Protein AF-A0AAU2R5C3-F1 (afdb_monomer_lite)

Structure (mmCIF, N/CA/C/O backbone):
data_AF-A0AAU2R5C3-F1
#
_entry.id   AF-A0AAU2R5C3-F1
#
loop_
_atom_site.group_PDB
_atom_site.id
_atom_site.type_symbol
_atom_site.label_atom_id
_atom_site.label_alt_id
_atom_site.label_comp_id
_atom_site.label_asym_id
_atom_site.label_entity_id
_atom_site.label_seq_id
_atom_site.pdbx_PDB_ins_code
_atom_site.Cartn_x
_atom_site.Cartn_y
_atom_site.Cartn_z
_atom_site.occupancy
_atom_site.B_iso_or_equiv
_atom_site.auth_seq_id
_atom_site.auth_comp_id
_atom_site.auth_asym_id
_atom_site.auth_atom_id
_atom_site.pdbx_PDB_model_num
ATOM 1 N N . MET A 1 1 ? 6.313 -7.912 -26.075 1.00 74.44 1 MET A N 1
ATOM 2 C CA . MET A 1 1 ? 6.539 -8.308 -24.667 1.00 74.44 1 MET A CA 1
ATOM 3 C C . MET A 1 1 ? 5.442 -7.689 -23.817 1.00 74.44 1 MET A C 1
ATOM 5 O O . MET A 1 1 ? 5.169 -6.514 -24.018 1.00 74.44 1 MET A O 1
ATOM 9 N N . SER A 1 2 ? 4.806 -8.455 -22.929 1.00 90.31 2 SER A N 1
ATOM 10 C CA . SER A 1 2 ? 3.715 -7.969 -22.065 1.00 90.31 2 SER A CA 1
ATOM 11 C C . SER A 1 2 ? 4.233 -7.543 -20.689 1.00 90.31 2 SER A C 1
ATOM 13 O O . SER A 1 2 ? 5.273 -8.023 -20.238 1.00 90.31 2 SER A O 1
ATOM 15 N N . SER A 1 3 ? 3.525 -6.631 -20.024 1.00 92.62 3 SER A N 1
ATOM 16 C CA . SER A 1 3 ? 3.850 -6.187 -18.661 1.00 92.62 3 SER A CA 1
ATOM 17 C C . SER A 1 3 ? 3.492 -7.276 -17.646 1.00 92.62 3 SER A C 1
ATOM 19 O O . SER A 1 3 ? 2.394 -7.824 -17.724 1.00 92.62 3 SER A O 1
ATOM 21 N N . ALA A 1 4 ? 4.399 -7.604 -16.716 1.00 94.06 4 ALA A N 1
ATOM 22 C CA . ALA A 1 4 ? 4.146 -8.598 -15.670 1.00 94.06 4 ALA A CA 1
ATOM 23 C C . ALA A 1 4 ? 4.931 -8.330 -14.373 1.00 94.06 4 ALA A C 1
ATOM 25 O O . ALA A 1 4 ? 6.127 -8.024 -14.399 1.00 94.06 4 ALA A O 1
ATOM 26 N N . PHE A 1 5 ? 4.266 -8.519 -13.232 1.00 94.25 5 PHE A N 1
ATOM 27 C CA . PHE A 1 5 ? 4.871 -8.561 -11.902 1.00 94.25 5 PHE A CA 1
ATOM 28 C C . PHE A 1 5 ? 4.113 -9.542 -10.998 1.00 94.25 5 PHE A C 1
ATOM 30 O O . PHE A 1 5 ? 2.961 -9.879 -11.262 1.00 94.25 5 PHE A O 1
ATOM 37 N N . VAL A 1 6 ? 4.768 -10.002 -9.934 1.00 96.44 6 VAL A N 1
ATOM 38 C CA . VAL A 1 6 ? 4.206 -10.909 -8.926 1.00 96.44 6 VAL A CA 1
ATOM 39 C C . VAL A 1 6 ? 4.214 -10.198 -7.580 1.00 96.44 6 VAL A C 1
ATOM 41 O O . VAL A 1 6 ? 5.231 -9.614 -7.199 1.00 96.44 6 VAL A O 1
ATOM 44 N N . ARG A 1 7 ? 3.094 -10.273 -6.854 1.00 96.38 7 ARG A N 1
ATOM 45 C CA . ARG A 1 7 ? 2.984 -9.823 -5.461 1.00 96.38 7 ARG A CA 1
ATOM 46 C C . ARG A 1 7 ? 2.660 -10.979 -4.528 1.00 96.38 7 ARG A C 1
ATOM 48 O O . ARG A 1 7 ? 1.971 -11.911 -4.934 1.00 96.38 7 ARG A O 1
ATOM 55 N N . ASN A 1 8 ? 3.121 -10.892 -3.284 1.00 96.62 8 ASN A N 1
ATOM 56 C CA . ASN A 1 8 ? 2.635 -11.762 -2.210 1.00 96.62 8 ASN A CA 1
ATOM 57 C C . ASN A 1 8 ? 1.335 -11.204 -1.583 1.00 96.62 8 ASN A C 1
ATOM 59 O O . ASN A 1 8 ? 0.865 -10.128 -1.959 1.00 96.62 8 ASN A O 1
ATOM 63 N N . GLY A 1 9 ? 0.759 -11.917 -0.610 1.00 94.38 9 GLY A N 1
ATOM 64 C CA . GLY A 1 9 ? -0.478 -11.503 0.065 1.00 94.38 9 GLY A CA 1
ATOM 65 C C . GLY A 1 9 ? -0.387 -10.161 0.803 1.00 94.38 9 GLY A C 1
ATOM 66 O O . GLY A 1 9 ? -1.347 -9.392 0.818 1.00 94.38 9 GLY A O 1
ATOM 67 N N . ARG A 1 10 ? 0.806 -9.810 1.297 1.00 97.25 10 ARG A N 1
ATOM 68 C CA . ARG A 1 10 ? 1.128 -8.520 1.938 1.00 97.25 10 ARG A CA 1
ATOM 69 C C . ARG A 1 10 ? 1.358 -7.379 0.942 1.00 97.25 10 ARG A C 1
ATOM 71 O O . ARG A 1 10 ? 1.637 -6.257 1.353 1.00 97.25 10 ARG A O 1
ATOM 78 N N . GLN A 1 11 ? 1.205 -7.654 -0.354 1.00 98.06 11 GLN A N 1
ATOM 79 C CA . GLN A 1 11 ? 1.384 -6.721 -1.466 1.00 98.06 11 GLN A CA 1
ATOM 80 C C . GLN A 1 11 ? 2.840 -6.316 -1.759 1.00 98.06 11 GLN A C 1
ATOM 82 O O . GLN A 1 11 ? 3.059 -5.340 -2.483 1.00 98.06 11 GLN A O 1
ATOM 87 N N . ASP A 1 12 ? 3.830 -7.078 -1.283 1.00 98.12 12 ASP A N 1
ATOM 88 C CA . ASP A 1 12 ? 5.231 -6.895 -1.682 1.00 98.12 12 ASP A CA 1
ATOM 89 C C . ASP A 1 12 ? 5.423 -7.375 -3.120 1.00 98.12 12 ASP A C 1
ATOM 91 O O . ASP A 1 12 ? 5.010 -8.487 -3.459 1.00 98.12 12 ASP A O 1
ATOM 95 N N . VAL A 1 13 ? 6.089 -6.585 -3.962 1.00 97.69 13 VAL A N 1
ATOM 96 C CA . VAL A 1 13 ? 6.476 -7.006 -5.313 1.00 97.69 13 VAL A CA 1
ATOM 97 C C . VAL A 1 13 ? 7.708 -7.907 -5.224 1.00 97.69 13 VAL A C 1
ATOM 99 O O . VAL A 1 13 ? 8.814 -7.446 -4.952 1.00 97.69 13 VAL A O 1
ATOM 102 N N . VAL A 1 14 ? 7.525 -9.206 -5.469 1.00 97.50 14 VAL A N 1
ATOM 103 C CA . VAL A 1 14 ? 8.585 -10.227 -5.340 1.00 97.50 14 VAL A CA 1
ATOM 104 C C . VAL A 1 14 ? 9.280 -10.549 -6.662 1.00 97.50 14 VAL A C 1
ATOM 106 O O . VAL A 1 14 ? 10.398 -11.055 -6.662 1.00 97.50 14 VAL A O 1
ATOM 109 N N . ALA A 1 15 ? 8.642 -10.241 -7.793 1.00 97.00 15 ALA A N 1
ATOM 110 C CA . ALA A 1 15 ? 9.228 -10.375 -9.125 1.00 97.00 15 ALA A CA 1
ATOM 111 C C . ALA A 1 15 ? 8.587 -9.378 -10.098 1.00 97.00 15 ALA A C 1
ATOM 113 O O . ALA A 1 15 ? 7.418 -9.025 -9.953 1.00 97.00 15 ALA A O 1
ATOM 114 N N . SER A 1 16 ? 9.335 -8.921 -11.102 1.00 96.81 16 SER A N 1
ATOM 115 C CA . SER A 1 16 ? 8.830 -8.029 -12.156 1.00 96.81 16 SER A CA 1
ATOM 116 C C . SER A 1 16 ? 9.704 -8.093 -13.402 1.00 96.81 16 SER A C 1
ATOM 118 O O . SER A 1 16 ? 10.897 -8.382 -13.307 1.00 96.81 16 SER A O 1
ATOM 120 N N . ASN A 1 17 ? 9.120 -7.797 -14.565 1.00 96.56 17 ASN A N 1
ATOM 121 C CA . ASN A 1 17 ? 9.887 -7.501 -15.772 1.00 96.56 17 ASN A CA 1
ATOM 122 C C . ASN A 1 17 ? 10.094 -5.987 -15.956 1.00 96.56 17 ASN A C 1
ATOM 124 O O . ASN A 1 17 ? 9.501 -5.163 -15.255 1.00 96.56 17 ASN A O 1
ATOM 128 N N . SER A 1 18 ? 10.956 -5.615 -16.904 1.00 96.69 18 SER A N 1
ATOM 129 C CA . SER A 1 18 ? 11.302 -4.212 -17.170 1.00 96.69 18 SER A CA 1
ATOM 130 C C . SER A 1 18 ? 10.088 -3.364 -17.553 1.00 96.69 18 SER A C 1
ATOM 132 O O . SER A 1 18 ? 9.986 -2.220 -17.120 1.00 96.69 18 SER A O 1
ATOM 134 N N . LEU A 1 19 ? 9.138 -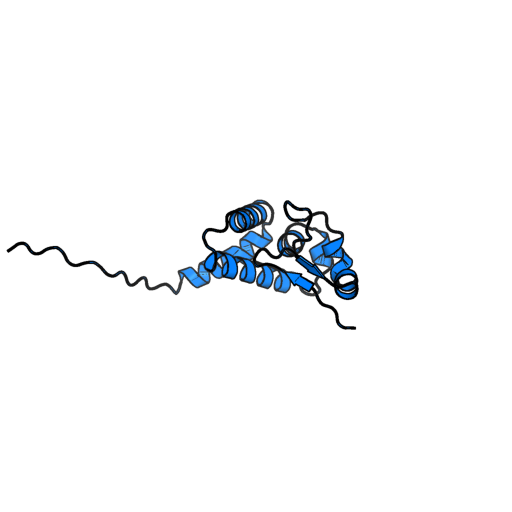3.927 -18.304 1.00 95.50 19 LEU A N 1
ATOM 135 C CA . LEU A 1 19 ? 7.929 -3.213 -18.707 1.00 95.50 19 LEU A CA 1
ATOM 136 C C . LEU A 1 19 ? 7.004 -2.924 -17.515 1.00 95.50 19 LEU A C 1
ATOM 138 O O . LEU A 1 19 ? 6.487 -1.815 -17.407 1.00 95.50 19 LEU A O 1
ATOM 142 N N . ALA A 1 20 ? 6.839 -3.867 -16.583 1.00 93.50 20 ALA A N 1
ATOM 143 C CA . ALA A 1 20 ? 6.089 -3.619 -15.354 1.00 93.50 20 ALA A CA 1
ATOM 144 C C . ALA A 1 20 ? 6.755 -2.560 -14.476 1.00 93.50 20 ALA A C 1
ATOM 146 O O . ALA A 1 20 ? 6.052 -1.724 -13.909 1.00 93.50 20 ALA A O 1
ATOM 147 N N . ARG A 1 21 ? 8.093 -2.565 -14.406 1.00 95.19 21 ARG A N 1
ATOM 148 C CA . ARG A 1 21 ? 8.865 -1.528 -13.710 1.00 95.19 21 ARG A CA 1
ATOM 149 C C . ARG A 1 21 ? 8.686 -0.151 -14.329 1.00 95.19 21 ARG A C 1
ATOM 151 O O . ARG A 1 21 ? 8.504 0.804 -13.589 1.00 95.19 21 ARG A O 1
ATOM 158 N N . ALA A 1 22 ? 8.697 -0.055 -15.656 1.00 93.81 22 ALA A N 1
ATOM 159 C CA . ALA A 1 22 ? 8.458 1.205 -16.353 1.00 93.81 22 ALA A CA 1
ATOM 160 C C . ALA A 1 22 ? 7.025 1.715 -16.126 1.00 93.81 22 ALA A C 1
ATOM 162 O O . ALA A 1 22 ? 6.831 2.886 -15.817 1.00 93.81 22 ALA A O 1
ATOM 163 N N . LEU A 1 23 ? 6.028 0.829 -16.219 1.00 91.69 23 LEU A N 1
ATOM 164 C CA . LEU A 1 23 ? 4.621 1.193 -16.041 1.00 91.69 23 LEU A CA 1
ATOM 165 C C . LEU A 1 23 ? 4.294 1.631 -14.605 1.00 91.69 23 LEU A C 1
ATOM 167 O O . LEU A 1 23 ? 3.480 2.525 -14.408 1.00 91.69 23 LEU A O 1
ATOM 171 N N . HIS A 1 24 ? 4.935 1.020 -13.608 1.00 92.81 24 HIS A N 1
ATOM 172 C CA . HIS A 1 24 ? 4.735 1.339 -12.191 1.00 92.81 24 HIS A CA 1
ATOM 173 C C . HIS A 1 24 ? 5.935 2.094 -11.609 1.00 92.81 24 HIS A C 1
ATOM 175 O O . HIS A 1 24 ? 6.247 1.933 -10.430 1.00 92.81 24 HIS A O 1
ATOM 181 N N . ALA A 1 25 ? 6.640 2.887 -12.423 1.00 95.25 25 ALA A N 1
ATOM 182 C CA . ALA A 1 25 ? 7.882 3.539 -12.011 1.00 95.25 25 ALA A CA 1
ATOM 183 C C . ALA A 1 25 ? 7.758 4.319 -10.685 1.00 95.25 25 ALA A C 1
ATOM 185 O O . ALA A 1 25 ? 8.638 4.138 -9.844 1.00 95.25 25 ALA A O 1
ATOM 186 N N . PRO A 1 26 ? 6.667 5.072 -10.417 1.00 96.38 26 PRO A N 1
ATOM 187 C CA . PRO A 1 26 ? 6.476 5.726 -9.121 1.00 96.38 26 PRO A CA 1
ATOM 188 C C . PRO A 1 26 ? 6.450 4.760 -7.926 1.00 96.38 26 PRO A C 1
ATOM 190 O O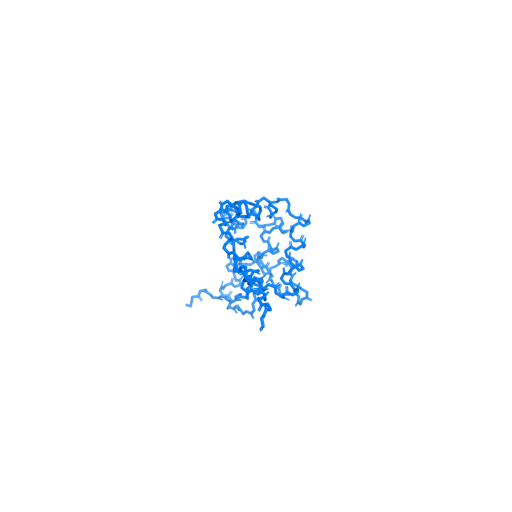 . PRO A 1 26 ? 7.126 5.005 -6.933 1.00 96.38 26 PRO A O 1
ATOM 193 N N . LEU A 1 27 ? 5.762 3.616 -8.038 1.00 96.06 27 LEU A N 1
ATOM 194 C CA . LEU A 1 27 ? 5.757 2.572 -7.002 1.00 96.06 27 LEU A CA 1
ATOM 195 C C . LEU A 1 27 ? 7.163 2.002 -6.762 1.00 96.06 27 LEU A C 1
ATOM 197 O O . LEU A 1 27 ? 7.544 1.755 -5.624 1.00 96.06 27 LEU A O 1
ATOM 201 N N . PHE A 1 28 ? 7.934 1.768 -7.827 1.00 96.50 28 PHE A N 1
ATOM 202 C CA . PHE A 1 28 ? 9.292 1.221 -7.713 1.00 96.50 28 PHE A CA 1
ATOM 203 C C . PHE A 1 28 ? 10.330 2.239 -7.222 1.00 96.50 28 PHE A C 1
ATOM 205 O O . PHE A 1 28 ? 11.394 1.817 -6.772 1.00 96.50 28 PHE A O 1
ATOM 212 N N . ALA A 1 29 ? 10.047 3.537 -7.344 1.00 96.38 29 ALA A N 1
ATOM 213 C CA . ALA A 1 29 ? 10.900 4.627 -6.874 1.00 96.38 29 ALA A CA 1
ATOM 214 C C . ALA A 1 29 ? 10.531 5.120 -5.464 1.00 96.38 29 ALA A C 1
ATOM 216 O O . ALA A 1 29 ? 11.310 5.848 -4.858 1.00 96.38 29 ALA A O 1
ATOM 217 N N . SER A 1 30 ? 9.355 4.743 -4.956 1.00 97.12 30 SER A N 1
ATOM 218 C CA . SER A 1 30 ? 8.880 5.130 -3.631 1.00 97.12 30 SER A CA 1
ATOM 219 C C . SER A 1 30 ? 9.767 4.578 -2.514 1.00 97.12 30 SER A C 1
ATOM 221 O O . SER A 1 30 ? 10.214 3.431 -2.555 1.00 97.12 30 SER A O 1
ATOM 223 N N . GLU A 1 31 ? 9.943 5.376 -1.462 1.00 97.12 31 GLU A N 1
ATOM 224 C CA . GLU A 1 31 ? 10.618 4.959 -0.228 1.00 97.12 31 GLU A CA 1
ATOM 225 C C . GLU A 1 31 ? 9.719 4.087 0.668 1.00 97.12 31 GLU A C 1
ATOM 227 O O . GLU A 1 31 ? 10.201 3.432 1.596 1.00 97.12 31 GLU A O 1
ATOM 232 N N . THR A 1 32 ? 8.415 4.021 0.374 1.00 97.19 32 THR A N 1
ATOM 233 C CA . THR A 1 32 ? 7.422 3.251 1.137 1.00 97.19 32 THR A CA 1
ATOM 234 C C . THR A 1 32 ? 7.509 1.747 0.825 1.00 97.19 32 THR A C 1
ATOM 236 O O . THR A 1 32 ? 6.685 1.134 0.143 1.00 97.19 32 THR A O 1
ATOM 239 N N . THR A 1 33 ? 8.574 1.129 1.326 1.00 97.69 33 THR A N 1
ATOM 240 C CA . THR A 1 33 ? 8.959 -0.263 1.056 1.00 97.69 33 THR A CA 1
ATOM 241 C C . THR A 1 33 ? 8.695 -1.187 2.248 1.00 97.69 33 THR A C 1
ATOM 243 O O . THR A 1 33 ? 8.329 -0.743 3.335 1.00 97.69 33 THR A O 1
ATOM 246 N N . ASP A 1 34 ? 8.811 -2.502 2.051 1.00 96.06 34 ASP A N 1
ATOM 247 C CA . ASP A 1 34 ? 8.843 -3.453 3.167 1.00 96.06 34 ASP A CA 1
ATOM 248 C C . ASP A 1 34 ? 10.168 -3.390 3.952 1.00 96.06 34 ASP A C 1
ATOM 250 O O . ASP A 1 34 ? 11.122 -2.708 3.576 1.00 96.06 34 ASP A O 1
ATOM 254 N N . LYS A 1 35 ? 10.262 -4.163 5.041 1.00 92.69 35 LYS A N 1
ATOM 255 C CA . LYS A 1 35 ? 11.477 -4.262 5.876 1.00 92.69 35 LYS A CA 1
ATOM 256 C C . LYS A 1 35 ? 12.718 -4.805 5.144 1.00 92.69 35 LYS A C 1
ATOM 258 O O . LYS A 1 35 ? 13.802 -4.830 5.718 1.00 92.69 35 LYS A O 1
ATOM 263 N N . HIS A 1 36 ? 12.560 -5.286 3.914 1.00 94.69 36 HIS A N 1
ATOM 264 C CA . HIS A 1 36 ? 13.619 -5.784 3.041 1.00 94.69 36 HIS A CA 1
ATOM 265 C C . HIS A 1 36 ? 13.818 -4.883 1.811 1.00 94.69 36 HIS A C 1
ATOM 267 O O . HIS A 1 36 ? 14.407 -5.325 0.822 1.00 94.69 36 HIS A O 1
ATOM 273 N N . SER A 1 37 ? 13.326 -3.640 1.863 1.00 96.00 37 SER A N 1
ATOM 274 C CA . SE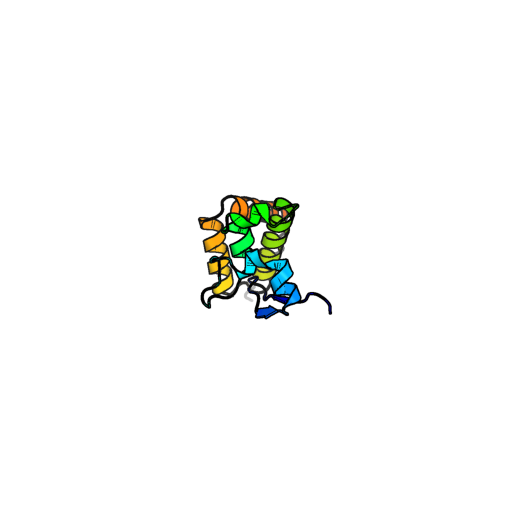R A 1 37 ? 13.412 -2.646 0.788 1.00 96.00 37 SER A CA 1
ATOM 275 C C . SER A 1 37 ? 12.739 -3.083 -0.519 1.00 96.00 37 SER A C 1
ATOM 277 O O . SER A 1 37 ? 13.116 -2.646 -1.608 1.00 96.00 37 SER A O 1
ATOM 279 N N . ARG A 1 38 ? 11.728 -3.954 -0.440 1.00 97.06 38 ARG A N 1
ATOM 280 C CA . ARG A 1 38 ? 10.898 -4.329 -1.589 1.00 97.06 38 ARG A CA 1
ATOM 281 C C . ARG A 1 38 ? 9.776 -3.308 -1.773 1.00 97.06 38 ARG A C 1
ATOM 283 O O . ARG A 1 38 ? 9.152 -2.923 -0.783 1.00 97.06 38 ARG A O 1
ATOM 290 N N . PRO A 1 39 ? 9.445 -2.917 -3.017 1.00 98.19 39 PRO A N 1
ATOM 291 C CA . PRO A 1 39 ? 8.258 -2.114 -3.282 1.00 98.19 39 PRO A CA 1
ATOM 292 C C . PRO A 1 39 ? 7.014 -2.802 -2.719 1.00 98.19 39 PRO A C 1
ATOM 294 O O . PRO A 1 39 ? 6.760 -3.971 -3.029 1.00 98.19 39 PRO A O 1
ATOM 297 N N . ASN A 1 40 ? 6.236 -2.087 -1.910 1.00 98.50 40 ASN A N 1
ATOM 298 C CA . ASN A 1 40 ? 5.000 -2.600 -1.333 1.00 98.50 40 ASN A CA 1
ATOM 299 C C . ASN A 1 40 ? 3.822 -1.759 -1.830 1.00 98.50 40 ASN A C 1
ATOM 301 O O . ASN A 1 40 ? 3.725 -0.567 -1.545 1.00 98.50 40 ASN A O 1
ATOM 305 N N . ALA A 1 41 ? 2.905 -2.381 -2.573 1.00 98.12 41 ALA A N 1
ATOM 306 C CA . ALA A 1 41 ? 1.814 -1.642 -3.205 1.00 98.12 41 ALA A CA 1
ATOM 307 C C . ALA A 1 41 ? 0.811 -1.066 -2.190 1.00 98.12 41 ALA A C 1
ATOM 309 O O . ALA A 1 41 ? 0.193 -0.041 -2.473 1.00 98.12 41 ALA A O 1
ATOM 310 N N . ALA A 1 42 ? 0.654 -1.683 -1.014 1.00 98.50 42 ALA A N 1
ATOM 311 C CA . ALA A 1 42 ? -0.233 -1.163 0.020 1.00 98.50 42 ALA A CA 1
ATOM 312 C C . ALA A 1 42 ? 0.353 0.074 0.706 1.00 98.50 42 ALA A C 1
ATOM 314 O O . ALA A 1 42 ? -0.339 1.083 0.824 1.00 98.50 42 ALA A O 1
ATOM 315 N N . ARG A 1 43 ? 1.635 0.032 1.087 1.00 98.75 43 ARG A N 1
ATOM 316 C CA . ARG A 1 43 ? 2.330 1.206 1.629 1.00 98.75 43 ARG A CA 1
ATOM 317 C C . ARG A 1 43 ? 2.359 2.346 0.624 1.00 98.75 43 ARG A C 1
ATOM 319 O O . ARG A 1 43 ? 1.989 3.454 0.988 1.00 98.75 43 ARG A O 1
ATOM 326 N N . TYR A 1 44 ? 2.659 2.058 -0.640 1.00 98.62 44 TYR A N 1
ATOM 327 C CA . TYR A 1 44 ? 2.600 3.071 -1.688 1.00 98.62 44 TYR A CA 1
ATOM 328 C C . TYR A 1 44 ? 1.219 3.719 -1.777 1.00 98.62 44 TYR A C 1
ATOM 330 O O . TYR A 1 44 ? 1.104 4.933 -1.691 1.00 98.62 44 TYR A O 1
ATOM 338 N N . THR A 1 45 ? 0.157 2.915 -1.862 1.00 98.56 45 THR A N 1
ATOM 339 C CA . THR A 1 45 ? -1.213 3.433 -2.010 1.00 98.56 45 THR A CA 1
ATOM 340 C C . THR A 1 45 ? -1.639 4.336 -0.849 1.00 98.56 45 THR A C 1
ATOM 342 O O . THR A 1 45 ? -2.354 5.304 -1.076 1.00 98.56 45 THR A O 1
ATOM 345 N N . PHE A 1 46 ? -1.227 4.033 0.386 1.00 98.62 46 PHE A N 1
ATOM 346 C CA . PHE A 1 46 ? -1.771 4.689 1.582 1.00 98.62 46 PHE A CA 1
ATOM 347 C C . PHE A 1 46 ? -0.820 5.643 2.307 1.00 98.62 46 PHE A C 1
ATOM 349 O O . PHE A 1 46 ? -1.302 6.436 3.117 1.00 98.62 46 PHE A O 1
ATOM 356 N N . LEU A 1 47 ? 0.491 5.544 2.072 1.00 98.56 47 LEU A N 1
ATOM 357 C CA . LEU A 1 47 ? 1.523 6.310 2.778 1.00 98.56 47 LEU A CA 1
ATOM 358 C C . LEU A 1 47 ? 2.356 7.192 1.841 1.00 98.56 47 LEU A C 1
ATOM 360 O O . LEU A 1 47 ? 2.908 8.188 2.302 1.00 98.56 47 LEU A O 1
ATOM 364 N N . ASP A 1 48 ? 2.454 6.858 0.550 1.00 98.25 48 ASP A N 1
ATOM 365 C CA . ASP A 1 48 ? 3.179 7.688 -0.412 1.00 98.25 48 ASP A CA 1
ATOM 366 C C . ASP A 1 48 ? 2.254 8.777 -0.988 1.00 98.25 48 ASP A C 1
ATOM 368 O O . ASP A 1 48 ? 1.214 8.453 -1.580 1.00 98.25 48 ASP A O 1
ATOM 372 N N . PRO A 1 49 ? 2.608 10.071 -0.861 1.00 95.38 49 PRO A N 1
ATOM 373 C CA . PRO A 1 49 ? 1.777 11.165 -1.363 1.00 95.38 49 PRO A CA 1
ATOM 374 C C . PRO A 1 49 ? 1.664 11.175 -2.896 1.00 95.38 49 PRO A C 1
ATOM 376 O O . PRO A 1 49 ? 0.685 11.684 -3.439 1.00 95.38 49 PRO A O 1
ATOM 379 N N . GLY A 1 50 ? 2.628 10.587 -3.610 1.00 94.75 50 GLY A N 1
ATOM 380 C CA . GLY A 1 50 ? 2.606 10.446 -5.063 1.00 94.75 50 GLY A CA 1
ATOM 381 C C . GLY A 1 50 ? 1.556 9.454 -5.568 1.00 94.75 50 GLY A C 1
ATOM 382 O O . GLY A 1 50 ? 1.207 9.489 -6.748 1.00 94.75 50 GLY A O 1
ATOM 383 N N . SER A 1 51 ? 0.999 8.600 -4.703 1.00 96.38 51 SER A N 1
ATOM 384 C CA . SER A 1 51 ? -0.005 7.607 -5.107 1.00 96.38 51 SER A CA 1
ATOM 385 C C . SER A 1 51 ? -1.291 8.229 -5.657 1.00 96.38 51 SER A C 1
ATOM 387 O O . SER A 1 51 ? -1.850 7.707 -6.624 1.00 96.38 51 SER A O 1
ATOM 389 N N . GLN A 1 52 ? -1.727 9.370 -5.113 1.00 93.62 52 GLN A N 1
ATOM 390 C CA . GLN A 1 52 ? -2.937 10.075 -5.560 1.00 93.62 52 GLN A CA 1
ATOM 391 C C . GLN A 1 52 ? -2.817 10.641 -6.978 1.00 93.62 52 GLN A C 1
ATOM 393 O O . GLN A 1 52 ? -3.826 10.860 -7.638 1.00 93.62 52 GLN A O 1
ATOM 398 N N . GLN A 1 53 ? -1.592 10.863 -7.460 1.00 93.31 53 GLN A N 1
ATOM 399 C CA . GLN A 1 53 ? -1.331 11.311 -8.831 1.00 93.31 53 GLN A CA 1
ATOM 400 C C . GLN A 1 53 ? -1.083 10.138 -9.786 1.00 93.31 53 GLN A C 1
ATOM 402 O O . GLN A 1 53 ? -1.161 10.301 -11.002 1.00 93.31 53 GLN A O 1
ATOM 407 N N . PHE A 1 54 ? -0.762 8.960 -9.247 1.00 93.62 54 PHE A N 1
ATOM 408 C CA . PHE A 1 54 ? -0.472 7.766 -10.032 1.00 93.62 54 PHE A CA 1
ATOM 409 C C . PHE A 1 54 ? -1.739 7.029 -10.470 1.00 93.62 54 PHE A C 1
ATOM 411 O O . PHE A 1 54 ? -1.825 6.564 -11.608 1.00 93.62 54 PHE A O 1
ATOM 418 N N . PHE A 1 55 ? -2.728 6.911 -9.583 1.00 90.75 55 PHE A N 1
ATOM 419 C CA . PHE A 1 55 ? -3.991 6.251 -9.899 1.00 90.75 55 PHE A CA 1
ATOM 420 C C . PHE A 1 55 ? -5.002 7.242 -10.477 1.00 90.75 55 PHE A C 1
ATOM 422 O O . PHE A 1 55 ? -5.274 8.274 -9.876 1.00 90.75 55 PHE A O 1
ATOM 429 N N . VAL A 1 56 ? -5.613 6.890 -11.614 1.00 93.44 56 VAL A N 1
ATOM 430 C CA . VAL A 1 56 ? -6.724 7.666 -12.202 1.00 93.44 56 VAL A CA 1
ATOM 431 C C . VAL A 1 56 ? -7.925 7.709 -11.254 1.00 93.44 56 VAL A C 1
ATOM 433 O O . VAL A 1 56 ? -8.542 8.755 -11.087 1.00 93.44 56 VAL A O 1
ATOM 436 N N . ASP A 1 57 ? -8.233 6.573 -10.626 1.00 96.12 57 ASP A N 1
ATOM 437 C CA . ASP A 1 57 ? -9.228 6.451 -9.562 1.00 96.12 57 ASP A CA 1
ATOM 438 C C . ASP A 1 57 ? -8.535 5.887 -8.318 1.00 96.12 57 ASP A C 1
ATOM 440 O O . ASP A 1 57 ? -8.385 4.671 -8.138 1.00 96.12 57 ASP A O 1
ATOM 444 N N . TRP A 1 58 ? -8.019 6.801 -7.498 1.00 96.75 58 TRP A N 1
ATOM 445 C CA . TRP A 1 58 ? -7.292 6.448 -6.286 1.00 96.75 58 TRP A CA 1
ATOM 446 C C . TRP A 1 58 ? -8.200 5.789 -5.243 1.00 96.75 58 TRP A C 1
ATOM 448 O O . TRP A 1 58 ? -7.789 4.816 -4.612 1.00 96.75 58 TRP A O 1
ATOM 458 N N . ASP A 1 59 ? -9.445 6.248 -5.103 1.00 95.88 59 ASP A N 1
ATOM 459 C CA . ASP A 1 59 ? -10.389 5.691 -4.131 1.00 95.88 59 ASP A CA 1
ATOM 460 C C . ASP A 1 59 ? -10.730 4.230 -4.453 1.00 95.88 59 ASP A C 1
ATOM 462 O O . ASP A 1 59 ? -10.752 3.383 -3.550 1.00 95.88 59 ASP A O 1
ATOM 466 N N . ALA A 1 60 ? -10.924 3.893 -5.734 1.00 94.56 60 ALA A N 1
ATOM 467 C CA . ALA A 1 60 ? -11.116 2.511 -6.162 1.00 94.56 60 ALA A CA 1
ATOM 468 C C . ALA A 1 60 ? -9.873 1.648 -5.891 1.00 94.56 60 ALA A C 1
ATOM 470 O O . ALA A 1 60 ? -9.991 0.541 -5.352 1.00 94.56 60 ALA A O 1
ATOM 471 N N . ALA A 1 61 ? -8.674 2.150 -6.207 1.00 95.50 61 ALA A N 1
ATOM 472 C CA . ALA A 1 61 ? -7.419 1.440 -5.952 1.00 95.50 61 ALA A CA 1
ATOM 473 C C . ALA A 1 61 ? -7.187 1.190 -4.449 1.00 95.50 61 ALA A C 1
ATOM 475 O O . ALA A 1 61 ? -6.830 0.075 -4.044 1.00 95.50 61 ALA A O 1
ATOM 476 N N . ALA A 1 62 ? -7.449 2.195 -3.613 1.00 96.88 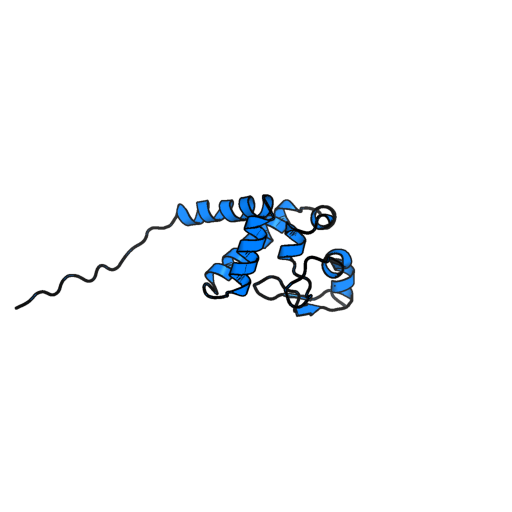62 ALA A N 1
ATOM 477 C CA . ALA A 1 62 ? -7.384 2.104 -2.160 1.00 96.88 62 ALA A CA 1
ATOM 478 C C . ALA A 1 62 ? -8.384 1.071 -1.620 1.00 96.88 62 ALA A C 1
ATOM 480 O O . ALA A 1 62 ? -8.013 0.195 -0.832 1.00 96.88 62 ALA A O 1
ATOM 481 N N . SER A 1 63 ? -9.635 1.108 -2.086 1.00 96.19 63 SER A N 1
ATOM 482 C CA . SER A 1 63 ? -10.671 0.164 -1.657 1.00 96.19 63 SER A CA 1
ATOM 483 C C . SER A 1 63 ? -10.305 -1.290 -1.985 1.00 96.19 63 SER A C 1
ATOM 485 O O . SER A 1 63 ? -10.350 -2.160 -1.109 1.00 96.19 63 SER A O 1
ATOM 487 N N . VAL A 1 64 ? -9.839 -1.551 -3.214 1.00 95.94 64 VAL A N 1
ATOM 488 C CA . VAL A 1 64 ? -9.370 -2.881 -3.641 1.00 95.94 64 VAL A CA 1
ATOM 489 C C . VAL A 1 64 ? -8.183 -3.344 -2.797 1.00 95.94 64 VAL A C 1
ATOM 491 O O . VAL A 1 64 ? -8.153 -4.487 -2.342 1.00 95.94 64 VAL A O 1
ATOM 494 N N . THR A 1 65 ? -7.220 -2.461 -2.536 1.00 97.62 65 THR A N 1
ATOM 495 C CA . THR A 1 65 ? -6.033 -2.792 -1.738 1.00 97.62 65 THR A CA 1
ATOM 496 C C . THR A 1 65 ? -6.406 -3.177 -0.303 1.00 97.62 65 THR A C 1
ATOM 498 O O . THR A 1 65 ? -5.937 -4.199 0.203 1.00 97.62 65 THR A O 1
ATOM 501 N N . ALA A 1 66 ? -7.307 -2.427 0.340 1.00 97.50 66 ALA A N 1
ATOM 502 C CA . ALA A 1 66 ? -7.809 -2.766 1.671 1.00 97.50 66 ALA A CA 1
ATOM 503 C C . ALA A 1 66 ? -8.594 -4.093 1.677 1.00 97.50 66 ALA A C 1
ATOM 505 O O . ALA A 1 66 ? -8.488 -4.876 2.625 1.00 97.50 66 ALA A O 1
ATOM 506 N N . ALA A 1 67 ? -9.364 -4.381 0.622 1.00 95.38 67 ALA A N 1
ATOM 507 C CA . ALA A 1 67 ? -10.066 -5.653 0.467 1.00 95.38 67 ALA A CA 1
ATOM 508 C C . ALA A 1 67 ? -9.105 -6.847 0.352 1.00 95.38 67 ALA A C 1
ATOM 510 O O . ALA A 1 67 ? -9.310 -7.850 1.038 1.00 95.38 67 ALA A O 1
ATOM 511 N N . LEU A 1 68 ? -8.035 -6.722 -0.442 1.00 96.44 68 LEU A N 1
ATOM 512 C CA . LEU A 1 68 ? -7.006 -7.757 -0.588 1.00 96.44 68 LEU A CA 1
ATOM 513 C C . LEU A 1 68 ? -6.302 -8.055 0.741 1.00 96.44 68 LEU A C 1
ATOM 515 O O . LEU A 1 68 ? -6.183 -9.221 1.113 1.00 96.44 68 LEU A O 1
ATOM 519 N N . LEU A 1 69 ? -5.901 -7.022 1.490 1.00 97.31 69 LEU A N 1
ATOM 520 C CA . LEU A 1 69 ? -5.268 -7.209 2.802 1.00 97.31 69 LEU A CA 1
ATOM 521 C C . LEU A 1 69 ? -6.203 -7.882 3.811 1.00 97.31 69 LEU A C 1
ATOM 523 O O . LEU A 1 69 ? -5.761 -8.705 4.608 1.00 97.31 69 LEU A O 1
ATOM 527 N N . ARG A 1 70 ? -7.503 -7.577 3.770 1.00 95.06 70 ARG A N 1
ATOM 528 C CA . ARG A 1 70 ? -8.486 -8.231 4.642 1.00 95.06 70 ARG A CA 1
ATOM 529 C C . ARG A 1 70 ? -8.689 -9.695 4.283 1.00 95.06 70 ARG A C 1
ATOM 531 O O . ARG A 1 70 ? -8.738 -10.533 5.179 1.00 95.06 70 ARG A O 1
ATOM 538 N N . ALA A 1 71 ? -8.810 -9.998 2.991 1.00 94.31 71 ALA A N 1
ATOM 539 C CA . ALA A 1 71 ? -8.907 -11.374 2.522 1.00 94.31 71 ALA A CA 1
ATOM 540 C C . ALA A 1 71 ? -7.682 -12.181 2.974 1.00 94.31 71 ALA A C 1
ATOM 542 O O . ALA A 1 71 ? -7.827 -13.276 3.514 1.00 94.31 71 ALA A O 1
ATOM 543 N N . GLU A 1 72 ? -6.491 -11.595 2.845 1.00 97.19 72 GLU A N 1
ATOM 544 C CA . GLU A 1 72 ? -5.253 -12.214 3.304 1.00 97.19 72 GLU A CA 1
ATOM 545 C C . GLU A 1 72 ? -5.217 -12.389 4.828 1.00 97.19 72 GLU A C 1
ATOM 547 O O . GLU A 1 72 ? -4.852 -13.459 5.303 1.00 97.19 72 GLU A O 1
ATOM 552 N N . ALA A 1 73 ? -5.668 -11.403 5.608 1.00 95.25 73 ALA A N 1
ATOM 553 C CA . ALA A 1 73 ? -5.726 -11.510 7.068 1.00 95.25 73 ALA A CA 1
ATOM 554 C C . ALA A 1 73 ? -6.707 -12.593 7.545 1.00 95.25 73 ALA A C 1
ATOM 556 O O . ALA A 1 73 ? -6.488 -13.212 8.584 1.00 95.25 73 ALA A O 1
ATOM 557 N N . GLY A 1 74 ? -7.779 -12.839 6.786 1.00 92.75 74 GLY A N 1
ATOM 558 C CA . GLY A 1 74 ? -8.679 -13.967 7.023 1.00 92.75 74 GLY A CA 1
ATOM 559 C C . GLY A 1 74 ? -8.052 -15.316 6.660 1.00 92.75 74 GLY A C 1
ATOM 560 O O . GLY A 1 74 ? -8.297 -16.305 7.349 1.00 92.75 74 GLY A O 1
ATOM 561 N N . ARG A 1 75 ? -7.240 -15.355 5.597 1.00 94.62 75 ARG A N 1
ATOM 562 C CA . ARG A 1 75 ? -6.564 -16.562 5.100 1.00 94.62 75 ARG A CA 1
ATOM 563 C C . ARG A 1 75 ? -5.389 -16.983 5.985 1.00 94.62 75 ARG A C 1
ATOM 565 O O . ARG A 1 75 ? -5.243 -18.166 6.269 1.00 94.62 75 ARG A O 1
ATOM 572 N N . GLU A 1 76 ? -4.584 -16.021 6.427 1.00 93.81 76 GLU A N 1
ATOM 573 C CA . GLU A 1 76 ? -3.363 -16.210 7.218 1.00 93.81 76 GLU A CA 1
ATOM 574 C C . GLU A 1 76 ? -3.440 -15.416 8.534 1.00 93.81 76 GLU A C 1
ATOM 576 O O . GLU A 1 76 ? -2.672 -14.476 8.763 1.00 93.81 76 GLU A O 1
ATOM 581 N N . PRO A 1 77 ? -4.358 -15.774 9.452 1.00 90.81 77 PRO A N 1
ATOM 582 C CA . PRO A 1 77 ? -4.626 -14.975 10.645 1.00 90.81 77 PRO A CA 1
ATOM 583 C C . PRO A 1 77 ? -3.423 -14.862 11.578 1.00 90.81 77 PRO A C 1
ATOM 585 O O . PRO A 1 77 ? -3.416 -13.965 12.420 1.00 90.81 77 PRO A O 1
ATOM 588 N N . HIS A 1 78 ? -2.425 -15.746 11.453 1.00 93.88 78 HIS A N 1
ATOM 589 C CA . HIS A 1 78 ? -1.210 -15.797 12.269 1.00 93.88 78 HIS A CA 1
ATOM 590 C C . 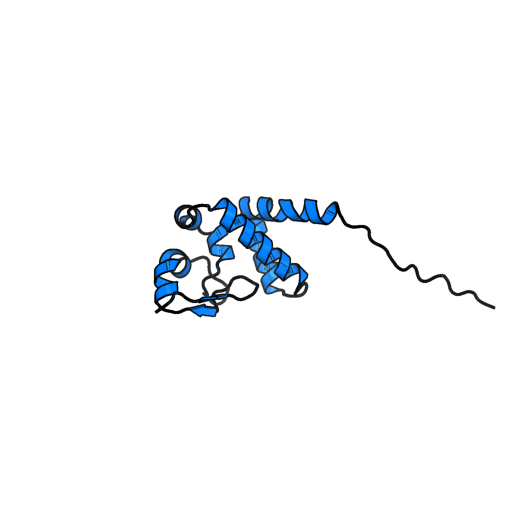HIS A 1 78 ? 0.025 -15.131 11.648 1.00 93.88 78 HIS A C 1
ATOM 592 O O . HIS A 1 78 ? 1.059 -15.078 12.317 1.00 93.88 78 HIS A O 1
ATOM 598 N N . ASP A 1 79 ? -0.075 -14.564 10.441 1.00 97.00 79 ASP A N 1
ATOM 599 C CA . ASP A 1 79 ? 1.034 -13.836 9.818 1.00 97.00 79 ASP A CA 1
ATOM 600 C C . ASP A 1 79 ? 1.340 -12.545 10.598 1.00 97.00 79 ASP A C 1
ATOM 602 O O . ASP A 1 79 ? 0.557 -11.590 10.629 1.00 97.00 79 ASP A O 1
ATOM 606 N N . ARG A 1 80 ? 2.500 -12.523 11.267 1.00 97.06 80 ARG A N 1
ATOM 607 C CA . ARG A 1 80 ? 2.947 -11.379 12.069 1.00 97.06 80 ARG A CA 1
ATOM 608 C C . ARG A 1 80 ? 3.230 -10.153 11.207 1.00 97.06 80 ARG A C 1
ATOM 610 O O . ARG A 1 80 ? 2.822 -9.059 11.582 1.00 97.06 80 ARG A O 1
ATOM 617 N N . ASP A 1 81 ? 3.879 -10.335 10.064 1.00 96.88 81 ASP A N 1
ATOM 618 C CA . ASP A 1 81 ? 4.283 -9.220 9.214 1.00 96.88 81 ASP A CA 1
ATOM 619 C C . ASP A 1 81 ? 3.063 -8.558 8.556 1.00 96.88 81 ASP A C 1
ATOM 621 O O . ASP A 1 81 ? 3.037 -7.344 8.359 1.00 96.88 81 ASP A O 1
ATOM 625 N N . LEU A 1 82 ? 2.028 -9.341 8.235 1.00 97.50 82 LEU A N 1
ATOM 626 C CA . LEU A 1 82 ? 0.758 -8.805 7.749 1.00 97.50 82 LEU A CA 1
ATOM 627 C C . LEU A 1 82 ? 0.047 -7.964 8.817 1.00 97.50 82 LEU A C 1
ATOM 629 O O . LEU A 1 82 ? -0.456 -6.883 8.518 1.00 97.50 82 LEU A O 1
ATOM 633 N N . ARG A 1 83 ? 0.010 -8.439 10.067 1.00 97.12 83 ARG A N 1
ATOM 634 C CA . ARG A 1 83 ? -0.583 -7.683 11.184 1.00 97.12 83 ARG A CA 1
ATOM 635 C C . ARG A 1 83 ? 0.183 -6.391 11.457 1.00 97.12 83 ARG A C 1
ATOM 637 O O . ARG A 1 83 ? -0.447 -5.367 11.698 1.00 97.12 83 ARG A O 1
ATOM 644 N N . GLU A 1 84 ? 1.515 -6.437 11.400 1.00 97.81 84 GLU A N 1
ATOM 645 C CA . GLU A 1 84 ? 2.376 -5.254 11.515 1.00 97.81 84 GLU A CA 1
ATOM 646 C C . GLU A 1 84 ? 2.059 -4.241 10.404 1.00 97.81 84 GLU A C 1
ATOM 648 O O . GLU A 1 84 ? 1.811 -3.077 10.710 1.00 97.81 84 GLU A O 1
ATOM 653 N N . LEU A 1 85 ? 1.950 -4.687 9.145 1.00 98.50 85 LEU A N 1
ATOM 654 C CA . LEU A 1 85 ? 1.542 -3.837 8.020 1.00 98.50 85 LEU A CA 1
ATOM 655 C C . LEU A 1 85 ? 0.154 -3.214 8.240 1.00 98.50 85 LEU A C 1
ATOM 657 O O . LEU A 1 85 ? -0.017 -2.011 8.077 1.00 98.50 85 LEU A O 1
ATOM 661 N N . ILE A 1 86 ? -0.850 -4.001 8.634 1.00 97.94 86 ILE A N 1
ATOM 662 C CA . ILE A 1 86 ? -2.203 -3.479 8.895 1.00 97.94 86 ILE A CA 1
ATOM 663 C C . ILE A 1 86 ? -2.179 -2.464 10.044 1.00 97.94 86 ILE A C 1
ATOM 665 O O . ILE A 1 86 ? -2.865 -1.444 9.966 1.00 97.94 86 ILE A O 1
ATOM 669 N N . GLY A 1 87 ? -1.396 -2.714 11.096 1.00 97.94 87 GLY A N 1
ATOM 670 C CA . GLY A 1 87 ? -1.236 -1.799 12.227 1.00 97.94 87 GLY A CA 1
ATOM 671 C C . GLY A 1 87 ? -0.565 -0.483 11.828 1.00 97.94 87 GLY A C 1
ATOM 672 O O . GLY A 1 87 ? -1.052 0.588 12.192 1.00 97.94 87 GLY A O 1
ATOM 673 N N . GLU A 1 88 ? 0.498 -0.555 11.029 1.00 98.56 88 GLU A N 1
ATOM 674 C CA . GLU A 1 88 ? 1.181 0.600 10.439 1.00 98.56 88 GLU A CA 1
ATOM 675 C C . GLU A 1 88 ? 0.207 1.443 9.607 1.00 98.56 88 GLU A C 1
ATOM 677 O O . GLU A 1 88 ? -0.001 2.620 9.903 1.00 98.56 88 GLU A O 1
ATOM 682 N N . LEU A 1 89 ? -0.462 0.829 8.626 1.00 98.62 89 LEU A N 1
ATOM 683 C CA . LEU A 1 89 ? -1.414 1.518 7.753 1.00 98.62 89 LEU A CA 1
ATOM 684 C C . LEU A 1 89 ? -2.586 2.111 8.545 1.00 98.62 89 LEU A C 1
ATOM 686 O O . LEU A 1 89 ? -2.995 3.244 8.299 1.00 98.62 89 LEU A O 1
ATOM 690 N N . SER A 1 90 ? -3.094 1.385 9.543 1.00 98.19 90 SER A N 1
ATOM 691 C CA . SER A 1 90 ? -4.159 1.872 10.430 1.00 98.19 90 SER A CA 1
ATOM 692 C C . SER A 1 90 ? -3.719 3.073 11.258 1.00 98.19 90 SER A C 1
ATOM 694 O O . SER A 1 90 ? -4.523 3.968 11.513 1.00 98.19 90 SER A O 1
ATOM 696 N N . THR A 1 91 ? -2.457 3.118 11.677 1.00 98.31 91 THR A N 1
ATOM 697 C CA . THR A 1 91 ? -1.918 4.226 12.473 1.00 98.31 91 THR A CA 1
ATOM 698 C C . THR A 1 91 ? -1.702 5.455 11.597 1.00 98.31 91 THR A C 1
ATOM 700 O O . THR A 1 91 ? -2.167 6.546 11.928 1.00 98.31 91 THR A O 1
ATOM 703 N N . LEU A 1 92 ? -1.051 5.267 10.451 1.00 98.31 92 LEU A N 1
ATOM 704 C CA . LEU A 1 92 ? -0.523 6.360 9.642 1.00 98.31 92 LEU A CA 1
ATOM 705 C C . LEU A 1 92 ? -1.507 6.895 8.594 1.00 98.31 92 LEU A C 1
ATOM 707 O O . LEU A 1 92 ? -1.396 8.056 8.214 1.00 98.31 92 LEU A O 1
ATOM 711 N N . SER A 1 93 ? -2.496 6.106 8.159 1.00 98.44 93 SER A N 1
ATOM 712 C CA . SER A 1 93 ? -3.412 6.498 7.081 1.00 98.44 93 SER A CA 1
ATOM 713 C C . SER A 1 93 ? -4.875 6.561 7.547 1.00 98.44 93 SER A C 1
ATOM 715 O O . SER A 1 93 ? -5.526 5.528 7.755 1.00 98.44 93 SER A O 1
ATOM 717 N N . PRO A 1 94 ? -5.454 7.771 7.685 1.00 97.50 94 PRO A N 1
ATOM 718 C CA . PRO A 1 94 ? -6.889 7.939 7.905 1.00 97.50 94 PRO A CA 1
ATOM 719 C C . PRO A 1 94 ? -7.737 7.299 6.805 1.00 97.50 94 PRO A C 1
ATOM 721 O O . PRO A 1 94 ? -8.826 6.799 7.086 1.00 97.50 94 PRO A O 1
ATOM 724 N N . ASP A 1 95 ? -7.248 7.303 5.569 1.00 97.62 95 ASP A N 1
ATOM 725 C CA . ASP A 1 95 ? -7.955 6.744 4.420 1.00 97.62 95 ASP A CA 1
ATOM 726 C C . ASP A 1 95 ? -7.989 5.218 4.483 1.00 97.62 95 ASP A C 1
ATOM 728 O O . ASP A 1 95 ? -9.056 4.624 4.308 1.00 97.62 95 ASP A O 1
ATOM 732 N N . PHE A 1 96 ? -6.869 4.584 4.856 1.00 98.06 96 PHE A N 1
ATOM 733 C CA . PHE A 1 96 ? -6.846 3.150 5.131 1.00 98.06 96 PHE A CA 1
ATOM 734 C C . PHE A 1 96 ? -7.846 2.780 6.222 1.00 98.06 96 PHE A C 1
ATOM 736 O O . PHE A 1 96 ? -8.637 1.863 6.023 1.00 98.06 96 PHE A O 1
ATOM 743 N N . ARG A 1 97 ? -7.888 3.516 7.345 1.00 96.50 97 ARG A N 1
ATOM 744 C CA . ARG A 1 97 ? -8.868 3.253 8.417 1.00 96.50 97 ARG A CA 1
ATOM 745 C C . ARG A 1 97 ? -10.309 3.286 7.910 1.00 96.50 97 ARG A C 1
ATOM 747 O O . ARG A 1 97 ? -11.097 2.420 8.286 1.00 96.50 97 ARG A O 1
ATOM 754 N N . ARG A 1 98 ? -10.660 4.250 7.049 1.00 95.06 98 ARG A N 1
ATOM 755 C CA . ARG A 1 98 ? -12.011 4.339 6.466 1.00 95.06 98 ARG A CA 1
ATOM 756 C C . ARG A 1 98 ? -12.321 3.136 5.574 1.00 95.06 98 ARG A C 1
ATOM 758 O O . ARG A 1 98 ? -13.349 2.489 5.770 1.00 95.06 98 ARG A O 1
ATOM 765 N N . GLN A 1 99 ? -11.421 2.798 4.650 1.00 94.75 99 GLN A N 1
ATOM 766 C CA . GLN A 1 99 ? -11.587 1.652 3.744 1.00 94.75 99 GLN A CA 1
ATOM 767 C C . GLN A 1 99 ? -11.572 0.308 4.499 1.00 94.75 99 GLN A C 1
ATOM 769 O O . GLN A 1 99 ? -12.274 -0.644 4.143 1.00 94.75 99 GLN A O 1
ATOM 774 N N . TRP A 1 100 ? -10.807 0.230 5.589 1.00 94.00 100 TRP A N 1
ATOM 775 C CA . TRP A 1 100 ? -10.748 -0.932 6.465 1.00 94.00 100 TRP A CA 1
ATOM 776 C C . TRP A 1 100 ? -12.060 -1.125 7.250 1.00 94.00 100 TRP A C 1
ATOM 778 O O . TRP A 1 100 ? -12.633 -2.216 7.258 1.00 94.00 100 TRP A O 1
ATOM 788 N N . ALA A 1 101 ? -12.607 -0.061 7.840 1.00 87.94 101 ALA A N 1
ATOM 789 C CA . ALA A 1 101 ? -13.837 -0.136 8.630 1.00 87.94 101 ALA A CA 1
ATOM 790 C C . ALA A 1 101 ? -15.098 -0.405 7.786 1.00 87.94 101 ALA A C 1
ATOM 792 O O . ALA A 1 101 ? -16.002 -1.111 8.238 1.00 87.94 101 ALA A O 1
ATOM 793 N N . ALA A 1 102 ? -15.161 0.109 6.551 1.00 80.00 102 ALA A N 1
ATOM 794 C CA . ALA A 1 102 ? -16.344 0.010 5.689 1.00 80.00 102 ALA A CA 1
ATOM 795 C C . ALA A 1 102 ? -16.818 -1.437 5.427 1.00 80.00 102 ALA A C 1
ATOM 797 O O . ALA A 1 102 ? -18.009 -1.675 5.214 1.00 80.00 102 ALA A O 1
ATOM 798 N N . HIS A 1 103 ? -15.910 -2.418 5.472 1.00 63.59 103 HIS A N 1
ATOM 799 C CA . HIS A 1 103 ? -16.245 -3.835 5.302 1.00 63.59 103 HIS A CA 1
ATOM 800 C C . HIS A 1 103 ? -16.311 -4.633 6.607 1.00 63.59 103 HIS A C 1
ATOM 802 O O . HIS A 1 103 ? -17.058 -5.607 6.645 1.00 63.59 103 HIS A O 1
ATOM 808 N N . ASP A 1 104 ? -15.635 -4.215 7.681 1.00 57.31 104 ASP A N 1
ATOM 809 C CA . ASP A 1 104 ? -15.823 -4.831 9.005 1.00 57.31 104 ASP A CA 1
ATOM 810 C C . ASP A 1 104 ? -17.260 -4.626 9.499 1.00 57.31 104 ASP A C 1
ATOM 812 O O . ASP A 1 104 ? -17.847 -5.524 10.099 1.00 57.31 104 ASP A O 1
ATOM 816 N N . VAL A 1 105 ? -17.858 -3.474 9.178 1.00 52.53 105 VAL A N 1
ATOM 817 C CA . VAL A 1 105 ? -19.279 -3.199 9.420 1.00 52.53 105 VAL A CA 1
ATOM 818 C C . VAL A 1 105 ? -20.159 -4.165 8.616 1.00 52.53 105 VAL A C 1
ATOM 820 O O . VAL A 1 105 ? -21.011 -4.827 9.200 1.00 52.53 105 VAL A O 1
ATOM 823 N N . ARG A 1 106 ? -19.905 -4.349 7.310 1.00 51.03 106 ARG A N 1
ATOM 824 C CA . ARG A 1 106 ? -20.658 -5.306 6.469 1.00 51.03 106 ARG A CA 1
ATOM 825 C C . ARG A 1 106 ? -20.525 -6.759 6.953 1.00 51.03 106 ARG A C 1
ATOM 827 O O . ARG A 1 106 ? -21.530 -7.444 7.061 1.00 51.03 106 ARG A O 1
ATOM 834 N N . ILE A 1 107 ? -19.326 -7.214 7.331 1.00 51.06 107 ILE A N 1
ATOM 835 C CA . ILE A 1 107 ? -19.105 -8.576 7.858 1.00 51.06 107 ILE A CA 1
ATOM 836 C C . ILE A 1 107 ? -19.763 -8.761 9.237 1.00 51.06 107 ILE A C 1
ATOM 838 O O . ILE A 1 107 ? -20.283 -9.835 9.538 1.00 51.06 107 ILE A O 1
ATOM 842 N N . ARG A 1 108 ? -19.771 -7.727 10.091 1.00 48.84 108 ARG A N 1
ATOM 843 C CA . ARG A 1 108 ? -20.411 -7.785 11.416 1.00 48.84 108 ARG A CA 1
ATOM 844 C C . ARG A 1 108 ? -21.940 -7.777 11.367 1.00 48.84 108 ARG A C 1
ATOM 846 O O . ARG A 1 108 ? -22.543 -8.226 12.339 1.00 48.84 108 ARG A O 1
ATOM 853 N N . HIS A 1 109 ? -22.558 -7.315 10.281 1.00 45.50 109 HIS A N 1
ATOM 854 C CA . HIS A 1 109 ? -24.017 -7.316 10.142 1.00 45.50 109 HIS A CA 1
ATOM 855 C C . HIS A 1 109 ? -24.609 -8.666 9.694 1.00 45.50 109 HIS A C 1
ATOM 857 O O . HIS A 1 109 ? -25.770 -8.921 10.005 1.00 45.50 109 HIS A O 1
ATOM 863 N N . ASP A 1 110 ? -23.815 -9.575 9.111 1.00 48.16 110 ASP A N 1
ATOM 864 C CA . ASP A 1 110 ? -24.324 -10.834 8.526 1.00 48.16 110 ASP A CA 1
ATOM 865 C C . ASP A 1 110 ? -23.964 -12.111 9.328 1.00 48.16 110 ASP A C 1
ATOM 867 O O . ASP A 1 110 ? -24.191 -13.241 8.888 1.00 48.16 110 ASP A O 1
ATOM 871 N N . GLY A 1 111 ? -23.393 -11.977 10.529 1.00 46.09 111 GLY A N 1
ATOM 872 C CA . GLY A 1 111 ? -22.866 -13.113 11.293 1.00 46.09 111 GLY A CA 1
ATOM 873 C C . GLY A 1 111 ? -23.851 -13.763 12.273 1.00 46.09 111 GLY A C 1
ATOM 874 O O . GLY A 1 111 ? -23.831 -13.435 13.458 1.00 46.09 111 GLY A O 1
ATOM 875 N N . ILE A 1 112 ? -24.624 -14.775 11.853 1.00 54.38 112 ILE A N 1
ATOM 876 C CA . ILE A 1 112 ? -25.233 -15.729 12.805 1.00 54.38 112 ILE A CA 1
ATOM 877 C C . ILE A 1 112 ? -24.142 -16.692 13.290 1.00 54.38 112 ILE A C 1
ATOM 879 O O . ILE A 1 112 ? -23.755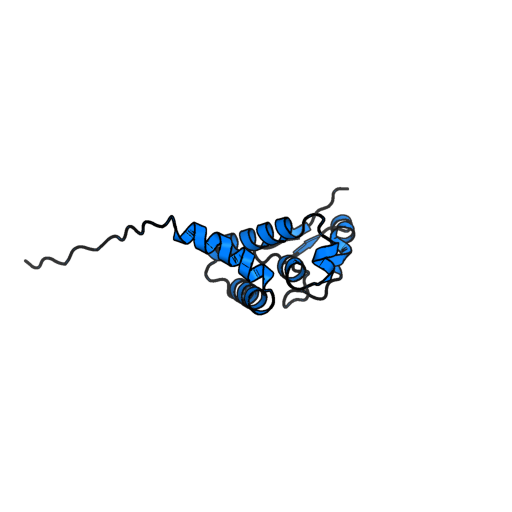 -17.625 12.585 1.00 54.38 112 ILE A O 1
ATOM 883 N N . LYS A 1 113 ? -23.668 -16.517 14.527 1.00 41.50 113 LYS A N 1
ATOM 884 C CA . LYS A 1 113 ? -22.826 -17.520 15.193 1.00 41.50 113 LYS A CA 1
ATOM 885 C C . LYS A 1 113 ? -23.697 -18.675 15.692 1.00 41.50 113 LYS A C 1
ATOM 887 O O . LYS A 1 113 ? -24.309 -18.574 16.750 1.00 41.50 113 LYS A O 1
ATOM 892 N N . ARG A 1 114 ? -23.732 -19.794 14.963 1.00 48.72 114 ARG A N 1
ATOM 893 C CA . ARG A 1 114 ? -24.175 -21.076 15.536 1.00 48.72 114 ARG A CA 1
ATOM 894 C C . ARG A 1 114 ? -23.004 -21.709 16.270 1.00 48.72 114 ARG A C 1
ATOM 896 O O . ARG A 1 114 ? -22.026 -22.116 15.652 1.00 48.72 114 ARG A O 1
ATOM 903 N N . LEU A 1 115 ? -23.115 -21.765 17.589 1.00 46.84 115 LEU A N 1
ATOM 904 C CA . LEU A 1 115 ? -22.181 -22.464 18.458 1.00 46.84 115 LEU A CA 1
ATOM 905 C C . LEU A 1 115 ? -22.761 -23.842 18.779 1.00 46.84 115 LEU A C 1
ATOM 907 O O . LEU A 1 115 ? -23.927 -23.956 19.158 1.00 46.84 115 LEU A O 1
ATOM 911 N N . TRP A 1 116 ? -21.947 -24.886 18.639 1.00 45.88 116 TRP A N 1
ATOM 912 C CA . TRP A 1 116 ? -22.264 -26.185 19.220 1.00 45.88 116 TRP A CA 1
ATOM 913 C C . TRP A 1 116 ? -22.020 -26.097 20.722 1.00 45.88 116 TRP A C 1
ATOM 915 O O . TRP A 1 116 ? -20.876 -26.040 21.168 1.00 45.88 116 TRP A O 1
ATOM 925 N N . HIS A 1 117 ? -23.099 -26.062 21.500 1.00 40.97 117 HIS A N 1
ATOM 926 C CA . HIS A 1 117 ? -23.025 -26.271 22.939 1.00 40.97 117 HIS A CA 1
ATOM 927 C C . HIS A 1 117 ? -22.880 -27.777 23.196 1.00 40.97 117 HIS A C 1
ATOM 929 O O . HIS A 1 117 ? -23.823 -28.518 22.899 1.00 40.97 117 HIS A O 1
ATOM 935 N N . PRO A 1 118 ? -21.746 -28.269 23.731 1.00 56.69 118 PRO A N 1
ATOM 936 C CA . PRO A 1 118 ? -21.693 -29.637 24.220 1.00 56.69 118 PRO A CA 1
ATOM 937 C C . PRO A 1 118 ? -22.670 -29.750 25.395 1.00 56.69 118 PRO A C 1
ATOM 939 O O . PRO A 1 118 ? -22.511 -29.087 26.421 1.00 56.69 118 PRO A O 1
ATOM 942 N N . ARG A 1 119 ? -23.730 -30.547 25.212 1.00 57.53 119 ARG A N 1
ATOM 943 C CA . ARG A 1 119 ? -24.652 -30.895 26.293 1.00 57.53 119 ARG A CA 1
ATOM 944 C C . ARG A 1 119 ? -23.870 -31.613 27.391 1.00 57.53 119 ARG A C 1
ATOM 946 O O . ARG A 1 119 ? -23.048 -32.486 27.129 1.00 57.53 119 ARG A O 1
ATOM 953 N N . SER A 1 120 ? -24.160 -31.175 28.603 1.00 53.38 120 SER A N 1
ATOM 954 C CA . SER A 1 120 ? -23.715 -31.669 29.895 1.00 53.38 120 SER A CA 1
ATOM 955 C C . SER A 1 120 ? -23.610 -33.194 29.983 1.00 53.38 120 SER A C 1
ATOM 957 O O . SER A 1 120 ? -24.523 -33.925 29.597 1.00 53.38 120 SER A O 1
ATOM 959 N N . VAL A 1 121 ? -22.504 -33.640 30.586 1.00 50.25 121 VAL A N 1
ATOM 960 C CA . VAL A 1 121 ? -22.339 -34.963 31.200 1.00 50.25 121 VAL A CA 1
ATOM 961 C C . VAL A 1 121 ? -23.582 -35.283 32.028 1.00 50.25 121 VAL A C 1
ATOM 963 O O . VAL A 1 121 ? -23.925 -34.537 32.945 1.00 50.25 121 VAL A O 1
ATOM 966 N N . THR A 1 122 ? -24.255 -36.384 31.701 1.00 46.31 122 THR A N 1
ATOM 967 C CA . THR A 1 122 ? -25.261 -36.981 32.582 1.00 46.31 122 THR A CA 1
ATOM 968 C C . THR A 1 122 ? -24.559 -38.114 33.318 1.00 46.31 122 THR A C 1
ATOM 970 O O . THR A 1 122 ? -24.097 -39.057 32.682 1.00 46.31 122 THR A O 1
ATOM 973 N N . TRP A 1 123 ? -24.397 -37.970 34.632 1.00 38.03 123 TRP A N 1
ATOM 974 C CA . TRP A 1 123 ? -23.977 -39.068 35.496 1.00 38.03 123 TRP A CA 1
ATOM 975 C C . TRP A 1 123 ? -25.160 -40.018 35.685 1.00 38.03 123 TRP A C 1
ATOM 977 O O . TRP A 1 123 ? -26.245 -39.575 36.066 1.00 38.03 123 TRP A O 1
ATOM 987 N N . SER A 1 124 ? -24.924 -41.303 35.450 1.00 50.03 124 SER A N 1
ATOM 988 C CA . SER A 1 124 ? -25.691 -42.421 36.003 1.00 50.03 124 SER A CA 1
ATOM 989 C C . SER A 1 124 ? -24.748 -43.594 36.182 1.00 50.03 124 SER A C 1
ATOM 991 O O . SER A 1 124 ? -24.104 -43.935 35.162 1.00 50.03 124 SER A O 1
#

Radius of gyration: 19.09 Å; chains: 1; bounding box: 39×54×61 Å

Secondary structure (DSSP, 8-state):
----EEE-TT-BEEEE-HHHHHHTHHHHH-S-B-TTS-BBHHHHHHH-TTHHHH-SSHHHHHHHHHHHHHHHHHH-TT-HHHHHHHHHHHHH-HHHHHHHHHHHHHHHHS--------------

pLDDT: mean 87.53, std 17.98, range [38.03, 98.75]

Foldseek 3Di:
DDWDFDADLQQFTPGTDPNVCVLPVVQLPDCQHAPVRTRGLQSCLFPPPCNVVSDPDSLVVLLVSLVSLVVVCVVCVPDPSSVVSLVVSCVRGPSSVVSNVVVVVVVVVPDDDDDDDDDDDDDD

Sequence (124 aa):
MSSAFVRNGRQDVVASNSLARALHAPLFASETTDKHSRPNAARYTFLDPGSQQFFVDWDAAASVTAALLRAEAGREPHDRDLRELIGELSTLSPDFRRQWAAHDVRIRHDGIKRLWHPRSVTWS